Protein AF-A0A1V3FI63-F1 (afdb_monomer)

Radius of gyration: 15.5 Å; Cα contacts (8 Å, |Δi|>4): 205; chains: 1; bounding box: 41×31×43 Å

Foldseek 3Di:
DVVLVVLLVVLVVVQVVLLVVQVVVVPPDDDDDDDPDPDQQKWAKKWKAQQVLQAIDIDTTRLVVVVVCQVVCLVVVNHPQVLVSVSCVVPHPVRIDIGDRHIDNDDDPVVRLVVSQVSCVSQVQCPSSHHRDVDHGDDDDDDPDDPPDDDDDD

Mean predicted aligned error: 9.7 Å

InterPro domains:
  IPR000305 GIY-YIG endonuclease [PF01541] (42-125)
  IPR000305 GIY-YIG endonuclease [PS50164] (41-134)
  IPR000305 GIY-YIG endonuclease [SM00465] (42-138)
  IPR035901 GIY-YIG endonuclease superfamily [G3DSA:3.40.1440.10] (41-138)
  IPR035901 GIY-YIG endonuclease superfamily [SSF82771] (42-134)

Organism: NCBI:txid227476

Sequence (154 aa):
MKEQHDIQKIIKIIVGALSEYYQKGAAEDAKKSSPPIKCRKKYGVYAILCKGSNRIYIGKGNLYNRYSNHWSNAKTQKHICKELQNDWNKYGQESFEFIPIFQTDNPNDEEINHLESQLIDLTHATDPRFGYNKNKGPEKFTFPNLVLTFKPID

Structure (mmCIF, N/CA/C/O backbone):
data_AF-A0A1V3FI63-F1
#
_entry.id   AF-A0A1V3FI63-F1
#
loop_
_atom_site.group_PDB
_atom_site.id
_atom_site.type_symbol
_atom_site.label_atom_id
_atom_site.label_alt_id
_atom_site.label_comp_id
_atom_site.label_asym_id
_atom_site.label_entity_id
_atom_site.label_seq_id
_atom_site.pdbx_PDB_ins_code
_atom_site.Cartn_x
_atom_site.Cartn_y
_atom_site.Cartn_z
_atom_site.occupancy
_atom_site.B_iso_or_equiv
_atom_site.auth_seq_id
_atom_site.auth_comp_id
_atom_site.auth_asym_id
_atom_site.auth_atom_id
_atom_site.pdbx_PDB_model_num
ATOM 1 N N . MET A 1 1 ? -24.362 -4.546 -3.437 1.00 59.50 1 MET A N 1
ATOM 2 C CA . MET A 1 1 ? -23.653 -5.584 -2.645 1.00 59.50 1 MET A CA 1
ATOM 3 C C . MET A 1 1 ? -23.036 -6.672 -3.520 1.00 59.50 1 MET A C 1
ATOM 5 O O . MET A 1 1 ? -21.861 -6.942 -3.333 1.00 59.50 1 MET A O 1
ATOM 9 N N . LYS A 1 2 ? -23.774 -7.265 -4.474 1.00 64.62 2 LYS A N 1
ATOM 10 C CA . LYS A 1 2 ? -23.248 -8.305 -5.383 1.00 64.62 2 LYS A CA 1
ATOM 11 C C . LYS A 1 2 ? -22.085 -7.799 -6.256 1.00 64.62 2 LYS A C 1
ATOM 13 O O . LYS A 1 2 ? -20.991 -8.331 -6.172 1.00 64.62 2 LYS A O 1
ATOM 18 N N . GLU A 1 3 ? -22.279 -6.659 -6.916 1.00 67.75 3 GLU A N 1
ATOM 19 C CA . GLU A 1 3 ? -21.259 -5.986 -7.739 1.00 67.75 3 GLU A CA 1
ATOM 20 C C . GLU A 1 3 ? -19.953 -5.678 -6.977 1.00 67.75 3 GLU A C 1
ATOM 22 O O . GLU A 1 3 ? -18.862 -5.972 -7.451 1.00 67.75 3 GLU A O 1
ATOM 27 N N . GLN A 1 4 ? -20.050 -5.167 -5.743 1.00 59.91 4 GLN A N 1
ATOM 28 C CA . GLN A 1 4 ? -18.877 -4.889 -4.906 1.00 59.91 4 GLN A CA 1
ATOM 29 C C . GLN A 1 4 ? -18.125 -6.163 -4.502 1.00 59.91 4 GLN A C 1
ATOM 31 O O . GLN A 1 4 ? -16.899 -6.160 -4.444 1.00 59.91 4 GLN A O 1
ATOM 36 N N . HIS A 1 5 ? -18.842 -7.252 -4.229 1.00 65.00 5 HIS A N 1
ATOM 37 C CA . HIS A 1 5 ? -18.241 -8.549 -3.911 1.00 65.00 5 HIS A CA 1
ATOM 38 C C . HIS A 1 5 ? -17.549 -9.178 -5.125 1.00 65.00 5 HIS A C 1
ATOM 40 O O . HIS A 1 5 ? -16.463 -9.744 -4.990 1.00 65.00 5 HIS A O 1
ATOM 46 N N . ASP A 1 6 ? -18.141 -9.039 -6.310 1.00 72.94 6 ASP A N 1
ATOM 47 C CA . ASP A 1 6 ? -17.609 -9.595 -7.554 1.00 72.94 6 ASP A CA 1
ATOM 48 C C . ASP A 1 6 ? -16.336 -8.857 -7.999 1.00 72.94 6 ASP A C 1
ATOM 50 O O . ASP A 1 6 ? -15.322 -9.501 -8.277 1.00 72.94 6 ASP A O 1
ATOM 54 N N . ILE A 1 7 ? -16.320 -7.519 -7.926 1.00 67.31 7 ILE A N 1
ATOM 55 C CA . ILE A 1 7 ? -15.111 -6.711 -8.172 1.00 67.31 7 ILE A CA 1
ATOM 56 C C . ILE A 1 7 ? -13.987 -7.107 -7.202 1.00 67.31 7 ILE A C 1
ATOM 58 O O . ILE A 1 7 ? -12.841 -7.278 -7.607 1.00 67.31 7 ILE A O 1
ATOM 62 N N . GLN A 1 8 ? -14.300 -7.337 -5.924 1.00 67.56 8 GLN A N 1
ATOM 63 C CA . GLN A 1 8 ? -13.297 -7.716 -4.923 1.00 67.56 8 GLN A CA 1
ATOM 64 C C . GLN A 1 8 ? -12.723 -9.122 -5.127 1.00 67.56 8 GLN A C 1
ATOM 66 O O . GLN A 1 8 ? -11.539 -9.359 -4.867 1.00 67.56 8 GLN A O 1
ATOM 71 N N . LYS A 1 9 ? -13.528 -10.063 -5.632 1.00 71.06 9 LYS A N 1
ATOM 72 C CA . LYS A 1 9 ? -13.022 -11.367 -6.078 1.00 71.06 9 LYS A CA 1
ATOM 73 C C . LYS A 1 9 ? -12.066 -11.217 -7.256 1.00 71.06 9 LYS A C 1
ATOM 75 O O . LYS A 1 9 ? -10.995 -11.818 -7.231 1.00 71.06 9 LYS A O 1
ATOM 80 N N . ILE A 1 10 ? -12.424 -10.397 -8.243 1.00 70.69 10 ILE A N 1
ATOM 81 C CA . ILE A 1 10 ? -11.591 -10.131 -9.421 1.00 70.69 10 ILE A CA 1
ATOM 82 C C . ILE A 1 10 ? -10.256 -9.500 -9.004 1.00 70.69 10 ILE A C 1
ATOM 84 O O . ILE A 1 10 ? -9.205 -9.977 -9.424 1.00 70.69 10 ILE A O 1
ATOM 88 N N . ILE A 1 11 ? -10.271 -8.517 -8.097 1.00 71.44 11 ILE A N 1
ATOM 89 C CA . ILE A 1 11 ? -9.058 -7.889 -7.548 1.00 71.44 11 ILE A CA 1
ATOM 90 C C . ILE A 1 11 ? -8.142 -8.927 -6.897 1.00 71.44 11 ILE A C 1
ATOM 92 O O . ILE A 1 11 ? -6.951 -8.968 -7.199 1.00 71.44 11 ILE A O 1
ATOM 96 N N . LYS A 1 12 ? -8.687 -9.795 -6.035 1.00 69.56 12 LYS A N 1
ATOM 97 C CA . LYS A 1 12 ? -7.907 -10.859 -5.383 1.00 69.56 12 LYS A CA 1
ATOM 98 C C . LYS A 1 12 ? -7.284 -11.817 -6.397 1.00 69.56 12 LYS A C 1
ATOM 100 O O . LYS A 1 12 ? -6.119 -12.174 -6.242 1.00 69.56 12 LYS A O 1
ATOM 105 N N . ILE A 1 13 ? -8.031 -12.198 -7.434 1.00 75.25 13 ILE A N 1
ATOM 106 C CA . ILE A 1 13 ? -7.541 -13.072 -8.508 1.00 75.25 13 ILE A CA 1
ATOM 107 C C . ILE A 1 13 ? -6.401 -12.397 -9.274 1.00 75.25 13 ILE A C 1
ATOM 109 O O . ILE A 1 13 ? -5.353 -13.007 -9.456 1.00 75.25 13 ILE A O 1
ATOM 113 N N . ILE A 1 14 ? -6.577 -11.138 -9.680 1.00 72.88 14 ILE A N 1
ATOM 114 C CA . ILE A 1 14 ? -5.576 -10.379 -10.440 1.00 72.88 14 ILE A CA 1
ATOM 115 C C . ILE A 1 14 ? -4.297 -10.203 -9.621 1.00 72.88 14 ILE A C 1
ATOM 117 O O . ILE A 1 14 ? -3.210 -10.511 -10.103 1.00 72.88 14 ILE A O 1
ATOM 121 N N . VAL A 1 15 ? -4.415 -9.749 -8.370 1.00 71.00 15 VAL A N 1
ATOM 122 C CA . VAL A 1 15 ? -3.261 -9.536 -7.485 1.00 71.00 15 VAL A CA 1
ATOM 123 C C . VAL A 1 15 ? -2.528 -10.854 -7.220 1.00 71.00 15 VAL A C 1
ATOM 125 O O . VAL A 1 15 ? -1.299 -10.888 -7.293 1.00 71.00 15 VAL A O 1
ATOM 128 N N . GLY A 1 16 ? -3.264 -11.942 -6.967 1.00 70.00 16 GLY A N 1
ATOM 129 C CA . GLY A 1 16 ? -2.690 -13.275 -6.782 1.00 70.00 16 GLY A CA 1
ATOM 130 C C . GLY A 1 16 ? -1.954 -13.772 -8.027 1.00 70.00 16 GLY A C 1
ATOM 131 O O . GLY A 1 16 ? -0.786 -14.142 -7.941 1.00 70.00 16 GLY A O 1
ATOM 132 N N . ALA A 1 17 ? -2.596 -13.700 -9.196 1.00 71.56 17 ALA A N 1
ATOM 133 C CA . ALA A 1 17 ? -2.019 -14.148 -10.461 1.00 71.56 17 ALA A CA 1
ATOM 134 C C . ALA A 1 17 ? -0.755 -13.362 -10.841 1.00 71.56 17 ALA A C 1
ATOM 136 O O . ALA A 1 17 ? 0.232 -13.958 -11.271 1.00 71.56 17 ALA A O 1
ATOM 137 N N . LEU A 1 18 ? -0.757 -12.038 -10.647 1.00 69.25 18 LEU A N 1
ATOM 138 C CA . LEU A 1 18 ? 0.412 -11.199 -10.916 1.00 69.25 18 LEU A CA 1
ATOM 139 C C . LEU A 1 18 ? 1.560 -11.507 -9.950 1.00 69.25 18 LEU A C 1
ATOM 141 O O . LEU A 1 18 ? 2.698 -11.654 -10.392 1.00 69.25 18 LEU A O 1
ATOM 145 N N . SER A 1 19 ? 1.271 -11.667 -8.654 1.00 69.38 19 SER A N 1
ATOM 146 C CA . SER A 1 19 ? 2.294 -12.044 -7.672 1.00 69.38 19 SER A CA 1
ATOM 147 C C . SER A 1 19 ? 2.923 -13.399 -8.018 1.00 69.38 19 SER A C 1
ATOM 149 O O . SER A 1 19 ? 4.146 -13.517 -8.061 1.00 69.38 19 SER A O 1
ATOM 151 N N . GLU A 1 20 ? 2.11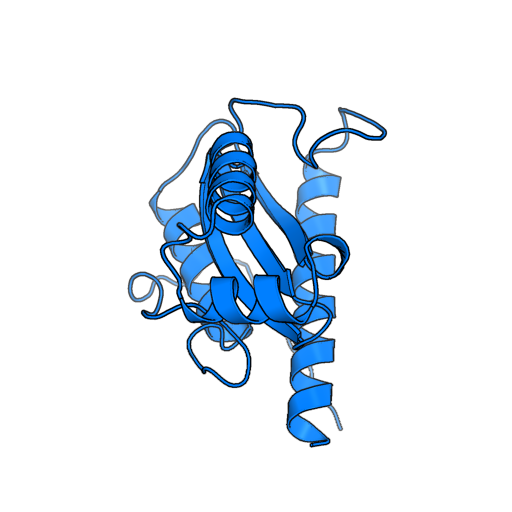2 -14.407 -8.352 1.00 71.19 20 GLU A N 1
ATOM 152 C CA . GLU A 1 20 ? 2.608 -15.723 -8.768 1.00 71.19 20 GLU A CA 1
ATOM 153 C C . GLU A 1 20 ? 3.429 -15.670 -10.060 1.00 71.19 20 GLU A C 1
ATOM 155 O O . GLU A 1 20 ? 4.467 -16.324 -10.148 1.00 71.19 20 GLU A O 1
ATOM 160 N N . TYR A 1 21 ? 2.985 -14.906 -11.062 1.00 66.62 21 TYR A N 1
ATOM 161 C CA . TYR A 1 21 ? 3.698 -14.742 -12.329 1.00 66.62 21 TYR A CA 1
ATOM 162 C C . TYR A 1 21 ? 5.121 -14.211 -12.104 1.00 66.62 21 TYR A C 1
ATOM 164 O O . TYR A 1 21 ? 6.090 -14.807 -12.579 1.00 66.62 21 TYR A O 1
ATOM 172 N N . TYR A 1 22 ? 5.268 -13.152 -11.303 1.00 62.62 22 TYR A N 1
ATOM 173 C CA . TYR A 1 22 ? 6.581 -12.576 -11.011 1.00 62.62 22 TYR A CA 1
ATOM 174 C C . TYR A 1 22 ? 7.417 -13.424 -10.047 1.00 62.62 22 TYR A C 1
ATOM 176 O O . TYR A 1 22 ? 8.642 -13.438 -10.157 1.00 62.62 22 TYR A O 1
ATOM 184 N N . GLN A 1 23 ? 6.793 -14.180 -9.139 1.00 64.06 23 GLN A N 1
ATOM 185 C CA . GLN A 1 23 ? 7.508 -15.141 -8.294 1.00 64.06 23 GLN A CA 1
ATOM 186 C C . GLN A 1 23 ? 8.035 -16.342 -9.089 1.00 64.06 23 GLN A C 1
ATOM 188 O O . GLN A 1 23 ? 9.135 -16.806 -8.808 1.00 64.06 23 GLN A O 1
ATOM 193 N N . LYS A 1 24 ? 7.307 -16.823 -10.107 1.00 59.09 24 LYS A N 1
ATOM 194 C CA . LYS A 1 24 ? 7.775 -17.894 -11.009 1.00 59.09 24 LYS A CA 1
ATOM 195 C C . LYS A 1 24 ? 8.987 -17.464 -11.839 1.00 59.09 24 LYS A C 1
ATOM 197 O O . LYS A 1 24 ? 9.851 -18.292 -12.097 1.00 59.09 24 LYS A O 1
ATOM 202 N N . GLY A 1 25 ? 9.093 -16.179 -12.184 1.00 50.00 25 GLY A N 1
ATOM 203 C CA . GLY A 1 25 ? 10.310 -15.599 -12.768 1.00 50.00 25 GLY A CA 1
ATOM 204 C C . GLY A 1 25 ? 11.468 -15.413 -11.773 1.00 50.00 25 GLY A C 1
ATOM 205 O O . GLY A 1 25 ? 12.603 -15.236 -12.196 1.00 50.00 25 GLY A O 1
ATOM 206 N N . ALA A 1 26 ? 11.196 -15.469 -10.464 1.00 45.97 26 ALA A N 1
ATOM 207 C CA . ALA A 1 26 ? 12.157 -15.270 -9.373 1.00 45.97 26 ALA A CA 1
ATOM 208 C C . ALA A 1 26 ? 12.470 -16.560 -8.585 1.00 45.97 26 ALA A C 1
ATOM 210 O O . ALA A 1 26 ? 13.083 -16.502 -7.515 1.00 45.97 26 ALA A O 1
ATOM 211 N N . ALA A 1 27 ? 12.029 -17.719 -9.084 1.00 41.31 27 ALA A N 1
ATOM 212 C CA . ALA A 1 27 ? 12.186 -19.014 -8.439 1.00 41.31 27 ALA A CA 1
ATOM 213 C C . ALA A 1 27 ? 13.628 -19.542 -8.545 1.00 41.31 27 ALA A C 1
ATOM 215 O O . ALA A 1 27 ? 13.872 -20.562 -9.176 1.00 41.31 27 ALA A O 1
ATOM 216 N N . GLU A 1 28 ? 14.559 -18.879 -7.862 1.00 38.84 28 GLU A N 1
ATOM 217 C CA . GLU A 1 28 ? 15.719 -19.561 -7.279 1.00 38.84 28 GLU A CA 1
ATOM 218 C C . GLU A 1 28 ? 15.808 -19.402 -5.756 1.00 38.84 28 GLU A C 1
ATOM 220 O O . GLU A 1 28 ? 16.344 -20.296 -5.113 1.00 38.84 28 GLU A O 1
ATOM 225 N N . ASP A 1 29 ? 15.182 -18.404 -5.114 1.00 41.84 29 ASP A N 1
ATOM 226 C CA . ASP A 1 29 ? 15.453 -18.173 -3.689 1.00 41.84 29 ASP A CA 1
ATOM 227 C C . ASP A 1 29 ? 14.223 -18.005 -2.780 1.00 41.84 29 ASP A C 1
ATOM 229 O O . ASP A 1 29 ? 13.558 -16.973 -2.728 1.00 41.84 29 ASP A O 1
ATOM 233 N N . ALA A 1 30 ? 14.082 -19.015 -1.914 1.00 40.38 30 ALA A N 1
ATOM 234 C CA . ALA A 1 30 ? 13.702 -18.931 -0.499 1.00 40.38 30 ALA A CA 1
ATOM 235 C C . ALA A 1 30 ? 12.269 -19.316 -0.065 1.00 40.38 30 ALA A C 1
ATOM 237 O O . ALA A 1 30 ? 11.268 -18.645 -0.306 1.00 40.38 30 ALA A O 1
ATOM 238 N N . LYS A 1 31 ? 12.225 -20.363 0.777 1.00 36.00 31 LYS A N 1
ATOM 239 C CA . LYS A 1 31 ? 11.093 -20.794 1.614 1.00 36.00 31 LYS A CA 1
ATOM 240 C C . LYS A 1 31 ? 11.056 -20.056 2.977 1.00 36.00 31 LYS A C 1
ATOM 242 O O . LYS A 1 31 ? 12.089 -19.839 3.612 1.00 36.00 31 LYS A O 1
ATOM 247 N N . LYS A 1 32 ? 9.818 -19.737 3.387 1.00 35.06 32 LYS A N 1
ATOM 248 C CA . LYS A 1 32 ? 9.167 -19.562 4.717 1.00 35.06 32 LYS A CA 1
ATOM 249 C C . LYS A 1 32 ? 9.727 -18.622 5.825 1.00 35.06 32 LYS A C 1
ATOM 251 O O . LYS A 1 32 ? 10.898 -18.666 6.194 1.00 35.06 32 LYS A O 1
ATOM 256 N N . SER A 1 33 ? 8.748 -17.852 6.349 1.00 41.19 33 SER A N 1
ATOM 257 C CA . SER A 1 33 ? 8.527 -17.104 7.617 1.00 41.19 33 SER A CA 1
ATOM 258 C C . SER A 1 33 ? 9.537 -16.056 8.119 1.00 41.19 33 SER A C 1
ATOM 260 O O . SER A 1 33 ? 10.735 -16.310 8.188 1.00 41.19 33 SER A O 1
ATOM 262 N N . SER A 1 34 ? 8.999 -14.924 8.608 1.00 43.75 34 SER A N 1
ATOM 263 C CA . SER A 1 34 ? 9.571 -13.551 8.733 1.00 43.75 34 SER A CA 1
ATOM 264 C C . SER A 1 34 ? 9.124 -12.673 7.548 1.00 43.75 34 SER A C 1
ATOM 266 O O . SER A 1 34 ? 8.517 -13.265 6.653 1.00 43.75 34 SER A O 1
ATOM 268 N N . PRO A 1 35 ? 9.232 -11.315 7.580 1.00 48.78 35 PRO A N 1
ATOM 269 C CA . PRO A 1 35 ? 8.411 -10.426 6.742 1.00 48.78 35 PRO A CA 1
ATOM 270 C C . PRO A 1 35 ? 8.442 -10.913 5.295 1.0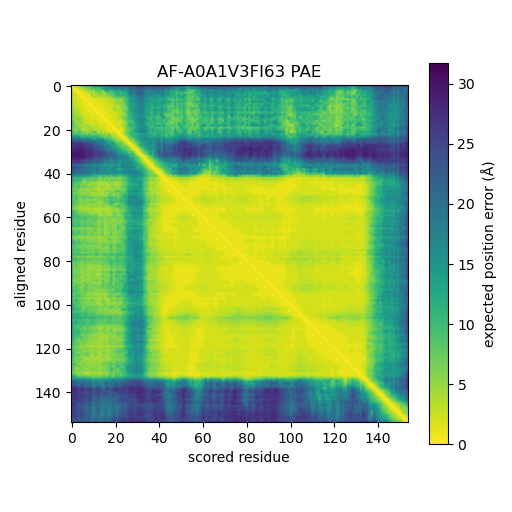0 48.78 35 PRO A C 1
ATOM 272 O O . PRO A 1 35 ? 9.474 -11.470 4.911 1.00 48.78 35 PRO A O 1
ATOM 275 N N . PRO A 1 36 ? 7.373 -10.728 4.496 1.00 53.22 36 PRO A N 1
ATOM 276 C CA . PRO A 1 36 ? 7.218 -11.377 3.185 1.00 53.22 36 PRO A CA 1
ATOM 277 C C . PRO A 1 36 ? 8.365 -11.103 2.191 1.00 53.22 36 PRO A C 1
ATOM 279 O O . PRO A 1 36 ? 8.357 -11.601 1.072 1.00 53.22 36 PRO A O 1
ATOM 282 N N . ILE A 1 37 ? 9.369 -10.323 2.599 1.00 59.72 37 ILE A N 1
ATOM 283 C CA . ILE A 1 37 ? 10.552 -9.928 1.865 1.00 59.72 37 ILE A CA 1
ATOM 284 C C . ILE A 1 37 ? 11.778 -10.085 2.772 1.00 59.72 37 ILE A C 1
ATOM 286 O O . ILE A 1 37 ? 12.007 -9.289 3.683 1.00 59.72 37 ILE A O 1
ATOM 290 N N . LYS A 1 38 ? 12.596 -11.109 2.501 1.00 58.38 38 LYS A N 1
ATOM 291 C CA . LYS A 1 38 ? 13.901 -11.307 3.163 1.00 58.38 38 LYS A CA 1
ATOM 292 C C . LYS A 1 38 ? 14.962 -10.312 2.668 1.00 58.38 38 LYS A C 1
ATOM 294 O O . LYS A 1 38 ? 15.894 -9.995 3.403 1.00 58.38 38 LYS A O 1
ATOM 299 N N . CYS A 1 39 ? 14.826 -9.794 1.445 1.00 64.12 39 CYS A N 1
ATOM 300 C CA . CYS A 1 39 ? 15.831 -8.929 0.831 1.00 64.12 39 CYS A CA 1
ATOM 301 C C . CYS A 1 39 ? 15.549 -7.438 1.069 1.00 64.12 39 CYS A C 1
ATOM 303 O O . CYS A 1 39 ? 14.582 -6.874 0.562 1.00 64.12 39 CYS A O 1
ATOM 305 N N . ARG A 1 40 ? 16.463 -6.768 1.782 1.00 72.31 40 ARG A N 1
ATOM 306 C CA . ARG A 1 40 ? 16.389 -5.325 2.074 1.00 72.31 40 ARG A CA 1
ATOM 307 C C . ARG A 1 40 ? 16.599 -4.423 0.856 1.00 72.31 40 ARG A C 1
ATOM 309 O O . ARG A 1 40 ? 16.410 -3.219 0.979 1.00 72.31 40 ARG A O 1
ATOM 316 N N . LYS A 1 41 ? 17.021 -4.963 -0.292 1.00 76.44 41 LYS A N 1
ATOM 317 C CA . LYS A 1 41 ? 17.351 -4.179 -1.495 1.00 76.44 41 LYS A CA 1
ATOM 318 C C . LYS A 1 41 ? 16.266 -4.200 -2.572 1.00 76.44 41 LYS A C 1
ATOM 320 O O . LYS A 1 41 ? 16.316 -3.365 -3.466 1.00 76.44 41 LYS A O 1
ATOM 325 N N . LYS A 1 42 ? 15.271 -5.086 -2.467 1.00 84.44 42 LYS A N 1
ATOM 326 C CA . LYS A 1 42 ? 14.237 -5.223 -3.498 1.00 84.44 42 LYS A CA 1
ATOM 327 C C . LYS A 1 42 ? 13.341 -3.990 -3.540 1.00 84.44 42 LYS A C 1
ATOM 329 O O . LYS A 1 42 ? 12.740 -3.603 -2.531 1.00 84.44 42 LYS A O 1
ATOM 334 N N . TYR A 1 43 ? 13.243 -3.399 -4.722 1.00 91.12 43 TYR A N 1
ATOM 335 C CA . TYR A 1 43 ? 12.317 -2.324 -5.046 1.00 91.12 43 TYR A CA 1
ATOM 336 C C . TYR A 1 43 ? 11.190 -2.880 -5.920 1.00 91.12 43 TYR A C 1
ATOM 338 O O . TYR A 1 43 ? 11.393 -3.851 -6.642 1.00 91.12 43 TYR A O 1
ATOM 346 N N . GLY A 1 44 ? 1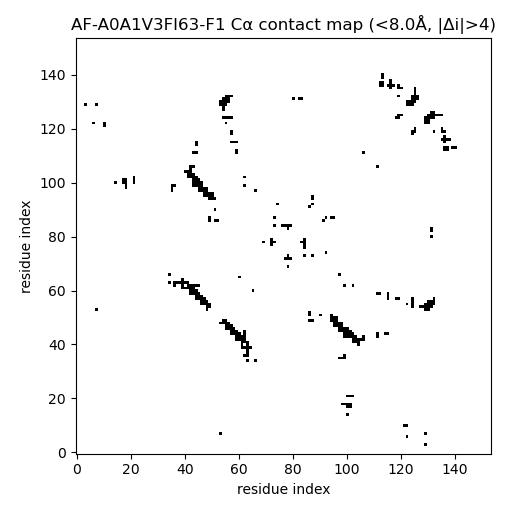0.001 -2.291 -5.876 1.00 91.44 44 GLY A N 1
ATOM 347 C CA . GLY A 1 44 ? 8.947 -2.624 -6.830 1.00 91.44 44 GLY A CA 1
ATOM 348 C C . GLY A 1 44 ? 7.575 -2.158 -6.375 1.00 91.44 44 GLY A C 1
ATOM 349 O O . GLY A 1 44 ? 7.475 -1.151 -5.673 1.00 91.44 44 GLY A O 1
ATOM 350 N N . VAL A 1 45 ? 6.534 -2.896 -6.767 1.00 91.94 45 VAL A N 1
ATOM 351 C CA . VAL A 1 45 ? 5.122 -2.580 -6.495 1.00 91.94 45 VAL A CA 1
ATOM 352 C C . VAL A 1 45 ? 4.529 -3.603 -5.528 1.00 91.94 45 VAL A C 1
ATOM 354 O O . VAL A 1 45 ? 4.818 -4.799 -5.610 1.00 91.94 45 VAL A O 1
ATOM 357 N N . TYR A 1 46 ? 3.696 -3.139 -4.603 1.00 92.38 46 TYR A N 1
ATOM 358 C CA . TYR A 1 46 ? 3.021 -3.953 -3.598 1.00 92.38 46 TYR A CA 1
ATOM 359 C C . TYR A 1 46 ? 1.569 -3.518 -3.404 1.00 92.38 46 TYR A C 1
ATOM 361 O O . TYR A 1 46 ? 1.178 -2.399 -3.743 1.00 92.38 46 TYR A O 1
ATOM 369 N N . ALA A 1 47 ? 0.800 -4.405 -2.780 1.00 92.81 47 ALA A N 1
ATOM 370 C CA . ALA A 1 47 ? -0.508 -4.115 -2.227 1.00 92.81 47 ALA A CA 1
ATOM 371 C C . ALA A 1 47 ? -0.523 -4.276 -0.701 1.00 92.81 47 ALA A C 1
ATOM 373 O O . ALA A 1 47 ? 0.174 -5.122 -0.140 1.00 92.81 47 ALA A O 1
ATOM 374 N N . ILE A 1 48 ? -1.362 -3.486 -0.034 1.00 95.12 48 ILE A N 1
ATOM 375 C CA . ILE A 1 48 ? -1.811 -3.725 1.339 1.00 95.12 48 ILE A CA 1
ATOM 376 C C . ILE A 1 48 ? -3.314 -3.970 1.285 1.00 95.12 48 ILE A C 1
ATOM 378 O O . ILE A 1 48 ? -4.072 -3.077 0.906 1.00 95.12 48 ILE A O 1
ATOM 382 N N . LEU A 1 49 ? -3.742 -5.170 1.661 1.00 94.12 49 LEU A N 1
ATOM 383 C CA . LEU A 1 49 ? -5.143 -5.579 1.657 1.00 94.12 49 LEU A CA 1
ATOM 384 C C . LEU A 1 49 ? -5.665 -5.667 3.090 1.00 94.12 49 LEU A C 1
ATOM 386 O O . LEU A 1 49 ? -5.091 -6.380 3.911 1.00 94.12 49 LEU A O 1
ATOM 390 N N . CYS A 1 50 ? -6.786 -5.006 3.380 1.00 94.44 50 CYS A N 1
ATOM 391 C CA . CYS A 1 50 ? -7.558 -5.270 4.591 1.00 94.44 50 CYS A CA 1
ATOM 392 C C . CYS A 1 50 ? -8.624 -6.328 4.296 1.00 94.44 50 CYS A C 1
ATOM 394 O O . CYS A 1 50 ? -9.580 -6.064 3.573 1.00 94.44 50 CYS A O 1
ATOM 396 N N . LYS A 1 51 ? -8.512 -7.521 4.881 1.00 90.81 51 LYS A N 1
ATOM 397 C CA . LYS A 1 51 ? -9.495 -8.608 4.726 1.00 90.81 51 LYS A CA 1
ATOM 398 C C . LYS A 1 51 ? -10.852 -8.272 5.353 1.00 90.81 51 LYS A C 1
ATOM 400 O O . LYS A 1 51 ? -11.869 -8.761 4.873 1.00 90.81 51 LYS A O 1
ATOM 405 N N . GLY A 1 52 ? -10.865 -7.442 6.400 1.00 89.94 52 GLY A N 1
ATOM 406 C CA . GLY A 1 52 ? -12.084 -7.034 7.105 1.00 89.94 52 GLY A CA 1
ATOM 407 C C . GLY A 1 52 ? -12.970 -6.089 6.288 1.00 89.94 52 GLY A C 1
ATOM 408 O O . GLY A 1 52 ? -14.185 -6.260 6.263 1.00 89.94 52 GLY A O 1
ATOM 409 N N . SER A 1 53 ? -12.375 -5.120 5.582 1.00 91.56 53 SER A N 1
ATOM 410 C CA . SER A 1 53 ? -13.110 -4.188 4.709 1.00 91.56 53 SER A CA 1
ATOM 411 C C . SER A 1 53 ? -13.057 -4.543 3.219 1.00 91.56 53 SER A C 1
ATOM 413 O O . SER A 1 53 ? -13.815 -3.973 2.439 1.00 91.56 53 SER A O 1
ATOM 415 N N . ASN A 1 54 ? -12.186 -5.472 2.815 1.00 90.12 54 ASN A N 1
ATOM 416 C CA . ASN A 1 54 ? -11.791 -5.731 1.425 1.00 90.12 54 ASN A CA 1
ATOM 417 C C . ASN A 1 54 ? -11.290 -4.476 0.693 1.00 90.12 54 ASN A C 1
ATOM 419 O O . ASN A 1 54 ? -11.462 -4.349 -0.511 1.00 90.12 54 ASN A O 1
ATOM 423 N N . ARG A 1 55 ? -10.676 -3.527 1.403 1.00 93.75 55 ARG A N 1
ATOM 424 C CA . ARG A 1 55 ? -10.065 -2.356 0.768 1.00 93.75 55 ARG A CA 1
ATOM 425 C C . ARG A 1 55 ? -8.586 -2.588 0.508 1.00 93.75 55 ARG A C 1
ATOM 427 O O . ARG A 1 55 ? -7.902 -3.228 1.311 1.00 93.75 55 ARG A O 1
ATOM 434 N N . ILE A 1 56 ? -8.101 -2.048 -0.606 1.00 94.81 56 ILE A N 1
ATOM 435 C CA . ILE A 1 56 ? -6.717 -2.194 -1.055 1.00 94.81 56 ILE A CA 1
ATOM 436 C C . ILE A 1 56 ? -5.984 -0.853 -1.133 1.00 94.81 56 ILE A C 1
ATOM 438 O O . ILE A 1 56 ? -6.545 0.179 -1.501 1.00 94.81 56 ILE A O 1
ATOM 442 N N . TYR A 1 57 ? -4.708 -0.864 -0.773 1.00 95.44 57 TYR A N 1
ATOM 443 C CA . TYR A 1 57 ? -3.763 0.208 -1.058 1.00 95.44 57 TYR A CA 1
ATOM 444 C C . TYR A 1 57 ? -2.707 -0.338 -2.007 1.00 95.44 57 TYR A C 1
ATOM 446 O O . TYR A 1 57 ? -2.142 -1.392 -1.726 1.00 95.44 57 TYR A O 1
ATOM 454 N N . ILE A 1 58 ? -2.416 0.378 -3.083 1.00 95.00 58 ILE A N 1
ATOM 455 C CA . ILE A 1 58 ? -1.324 0.058 -4.001 1.00 95.00 58 ILE A CA 1
ATOM 456 C C . ILE A 1 58 ? -0.213 1.078 -3.795 1.00 95.00 58 ILE A C 1
ATOM 458 O O . ILE A 1 58 ? -0.474 2.281 -3.718 1.00 95.00 58 ILE A O 1
ATOM 462 N N . GLY A 1 59 ? 1.025 0.606 -3.710 1.00 94.31 59 GLY A N 1
ATOM 463 C CA . GLY A 1 59 ? 2.176 1.487 -3.613 1.00 94.31 59 GLY A CA 1
ATOM 464 C C . GLY A 1 59 ? 3.420 0.901 -4.257 1.00 94.31 59 GLY A C 1
ATOM 465 O O . GLY A 1 59 ? 3.530 -0.307 -4.460 1.00 94.31 59 GLY A O 1
ATOM 466 N N . LYS A 1 60 ? 4.401 1.765 -4.510 1.00 94.50 60 LYS A N 1
ATOM 467 C CA . LYS A 1 60 ? 5.759 1.374 -4.905 1.00 94.50 60 LYS A CA 1
ATOM 468 C C . LYS A 1 60 ? 6.828 1.748 -3.882 1.00 94.50 60 LYS A C 1
ATOM 470 O O . LYS A 1 60 ? 6.637 2.624 -3.027 1.00 94.50 60 LYS A O 1
ATOM 475 N N . GLY A 1 61 ? 7.985 1.106 -3.953 1.00 93.81 61 GLY A N 1
ATOM 476 C CA . GLY A 1 61 ? 9.146 1.469 -3.147 1.00 93.81 61 GLY A CA 1
ATOM 477 C C . GLY A 1 61 ? 10.080 0.309 -2.856 1.00 93.81 61 GLY A C 1
ATOM 478 O O . GLY A 1 61 ? 9.854 -0.820 -3.284 1.00 93.81 61 GLY A O 1
ATOM 479 N N . ASN A 1 62 ? 11.086 0.585 -2.025 1.00 93.75 62 ASN A N 1
ATOM 480 C CA . ASN A 1 62 ? 11.835 -0.469 -1.355 1.00 93.75 62 ASN A CA 1
ATOM 481 C C . ASN A 1 62 ? 10.881 -1.257 -0.457 1.00 93.75 62 ASN A C 1
ATOM 483 O O . ASN A 1 62 ? 10.347 -0.729 0.521 1.00 93.75 62 ASN A O 1
ATOM 487 N N . LEU A 1 63 ? 10.650 -2.510 -0.808 1.00 91.19 63 LEU A N 1
ATOM 488 C CA . LEU A 1 63 ? 9.493 -3.227 -0.313 1.00 91.19 63 LEU A CA 1
ATOM 489 C C . LEU A 1 63 ? 9.636 -3.616 1.170 1.00 91.19 63 LEU A C 1
ATOM 491 O O . LEU A 1 63 ? 8.662 -3.545 1.918 1.00 91.19 63 LEU A O 1
ATOM 495 N N . TYR A 1 64 ? 10.855 -3.939 1.621 1.00 91.44 64 TYR A N 1
ATOM 496 C CA . TYR A 1 64 ? 11.150 -4.185 3.038 1.00 91.44 64 TYR A CA 1
ATOM 497 C C . TYR A 1 64 ? 10.875 -2.934 3.886 1.00 91.44 64 TYR A C 1
ATOM 499 O O . TYR A 1 64 ? 10.166 -2.997 4.894 1.00 91.44 64 TYR A O 1
ATOM 507 N N . ASN A 1 65 ? 11.389 -1.777 3.450 1.00 93.44 65 ASN A N 1
ATOM 508 C CA . ASN A 1 65 ? 11.184 -0.510 4.151 1.00 93.44 65 ASN A CA 1
ATOM 509 C C . ASN A 1 65 ? 9.708 -0.102 4.142 1.00 93.44 65 ASN A C 1
ATOM 511 O O . ASN A 1 65 ? 9.198 0.372 5.154 1.00 93.44 65 ASN A O 1
ATOM 515 N N . ARG A 1 66 ? 9.002 -0.312 3.024 1.00 95.44 66 ARG A N 1
ATOM 516 C CA . ARG A 1 66 ? 7.565 -0.037 2.917 1.00 95.44 66 ARG A CA 1
ATOM 517 C C . ARG A 1 66 ? 6.769 -0.881 3.900 1.00 95.44 66 ARG A C 1
ATOM 519 O O . ARG A 1 66 ? 6.027 -0.300 4.687 1.00 95.44 66 ARG A O 1
ATOM 526 N N . TYR A 1 67 ? 6.976 -2.196 3.927 1.00 94.38 67 TYR A N 1
ATOM 527 C CA . TYR A 1 67 ? 6.333 -3.069 4.909 1.00 94.38 67 TYR A CA 1
ATOM 528 C C . TYR A 1 67 ? 6.576 -2.574 6.342 1.00 94.38 67 TYR A C 1
ATOM 530 O O . TYR A 1 67 ? 5.624 -2.300 7.072 1.00 94.38 67 TYR A O 1
ATOM 538 N N . SER A 1 68 ? 7.848 -2.381 6.714 1.00 93.69 68 SER A N 1
ATOM 539 C CA . SER A 1 68 ? 8.237 -1.950 8.062 1.00 93.69 68 SER A CA 1
ATOM 540 C C . SER A 1 68 ? 7.596 -0.616 8.453 1.00 93.69 68 SER A C 1
ATOM 542 O O . SER A 1 68 ? 7.045 -0.488 9.546 1.00 93.69 68 SER A O 1
ATOM 544 N N . ASN A 1 69 ? 7.631 0.374 7.559 1.00 95.06 69 ASN A N 1
ATOM 545 C CA . ASN A 1 69 ? 7.086 1.703 7.823 1.00 95.06 69 ASN A CA 1
ATOM 546 C C . ASN A 1 69 ? 5.561 1.675 7.943 1.00 95.06 69 ASN A C 1
ATOM 548 O O . ASN A 1 69 ? 5.026 2.242 8.892 1.00 95.06 69 ASN A O 1
ATOM 552 N N . HIS A 1 70 ? 4.858 1.001 7.026 1.00 96.31 70 HIS A N 1
ATOM 553 C CA . HIS A 1 70 ? 3.399 0.891 7.084 1.00 96.31 70 HIS A CA 1
ATOM 554 C C . HIS A 1 70 ? 2.945 0.197 8.376 1.00 96.31 70 HIS A C 1
ATOM 556 O O . HIS A 1 70 ? 2.111 0.751 9.092 1.00 96.31 70 HIS A O 1
ATOM 562 N N . TRP A 1 71 ? 3.548 -0.943 8.735 1.00 96.19 71 TRP A N 1
ATOM 563 C CA . 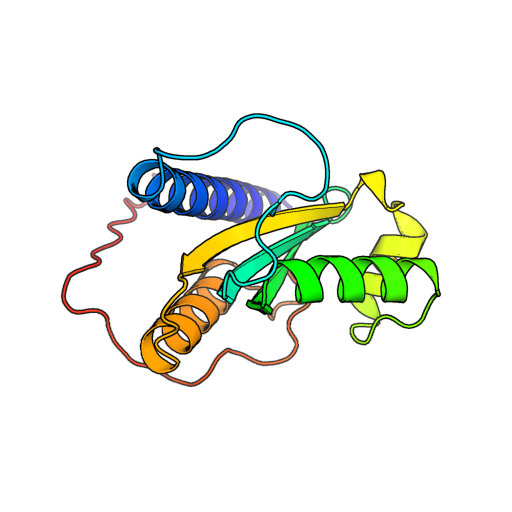TRP A 1 71 ? 3.194 -1.680 9.955 1.00 96.19 71 TRP A CA 1
ATOM 564 C C . TRP A 1 71 ? 3.535 -0.904 11.231 1.00 96.19 71 TRP A C 1
ATOM 566 O O . TRP A 1 71 ? 2.708 -0.814 12.138 1.00 96.19 71 TRP A O 1
ATOM 576 N N . SER A 1 72 ? 4.735 -0.319 11.316 1.00 96.69 72 SER A N 1
ATOM 577 C CA . SER A 1 72 ? 5.160 0.443 12.498 1.00 96.69 72 SER A CA 1
ATOM 578 C C . SER A 1 72 ? 4.300 1.692 12.705 1.00 96.69 72 SER A C 1
ATOM 580 O O . SER A 1 72 ? 3.830 1.955 13.816 1.00 96.69 72 SER A O 1
ATOM 582 N N . ASN A 1 73 ? 4.018 2.432 11.630 1.00 97.00 73 ASN A N 1
ATOM 583 C CA . ASN A 1 73 ? 3.165 3.614 11.698 1.00 97.00 73 ASN A CA 1
ATOM 584 C C . ASN A 1 73 ? 1.731 3.241 12.081 1.00 97.00 73 ASN A C 1
ATOM 586 O O . ASN A 1 73 ? 1.153 3.905 12.936 1.00 97.00 73 ASN A O 1
ATOM 590 N N . ALA A 1 74 ? 1.174 2.164 11.519 1.00 96.81 74 ALA A N 1
ATOM 591 C CA . ALA A 1 74 ? -0.169 1.710 11.868 1.00 96.81 74 ALA A CA 1
ATOM 592 C C . ALA A 1 74 ? -0.269 1.274 13.340 1.00 96.81 74 ALA A C 1
ATOM 594 O O . ALA A 1 74 ? -1.189 1.680 14.051 1.00 96.81 74 ALA A O 1
ATOM 595 N N . LYS A 1 75 ? 0.733 0.536 13.840 1.00 96.69 75 LYS A N 1
ATOM 596 C CA . LYS A 1 75 ? 0.831 0.137 15.253 1.00 96.69 75 LYS A CA 1
ATOM 597 C C . LYS A 1 75 ? 0.931 1.336 16.200 1.00 96.69 75 LYS A C 1
ATOM 599 O O . LYS A 1 75 ? 0.389 1.296 17.299 1.00 96.69 75 LYS A O 1
ATOM 604 N N . THR A 1 76 ? 1.619 2.396 15.780 1.00 97.38 76 THR A N 1
ATOM 605 C CA . THR A 1 76 ? 1.847 3.603 16.590 1.00 97.38 76 THR A CA 1
ATOM 606 C C . THR A 1 76 ? 0.849 4.732 16.323 1.00 97.38 76 THR A C 1
ATOM 608 O O . THR A 1 76 ? 1.067 5.838 16.810 1.00 97.38 76 THR A O 1
ATOM 611 N N . GLN A 1 77 ? -0.250 4.467 15.600 1.00 96.94 77 GLN A N 1
ATOM 612 C CA . GLN A 1 77 ? -1.305 5.446 15.282 1.00 96.94 77 GLN A CA 1
ATOM 613 C C . GLN A 1 77 ? -0.823 6.651 14.454 1.00 96.94 77 GLN A C 1
ATOM 615 O O . GLN A 1 77 ? -1.351 7.756 14.558 1.00 96.94 77 GLN A O 1
ATOM 620 N N . LYS A 1 78 ? 0.209 6.452 13.634 1.00 96.50 78 LYS A N 1
ATOM 621 C CA . LYS A 1 78 ? 0.882 7.489 12.835 1.00 96.50 78 LYS A CA 1
ATOM 622 C C . LYS A 1 78 ? 0.813 7.217 11.335 1.00 96.50 78 LYS A C 1
ATOM 624 O O . LYS A 1 78 ? 1.599 7.767 10.564 1.00 96.50 78 LYS A O 1
ATOM 629 N N . HIS A 1 79 ? -0.076 6.331 10.893 1.00 95.00 79 HIS A N 1
ATOM 630 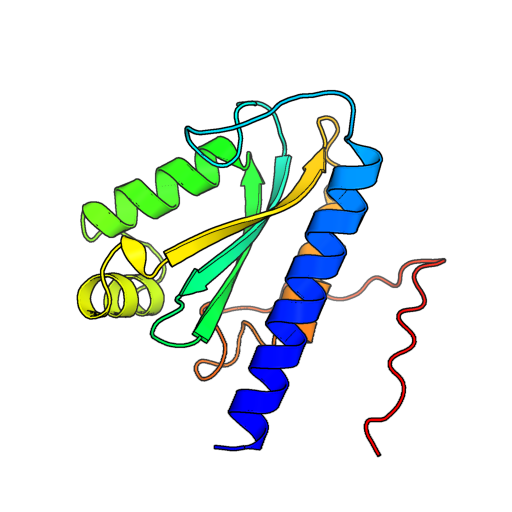C CA . HIS A 1 79 ? -0.176 6.008 9.479 1.00 95.00 79 HIS A CA 1
ATOM 631 C C . HIS A 1 79 ? -0.692 7.204 8.662 1.00 95.00 79 HIS A C 1
ATOM 633 O O . HIS A 1 79 ? -1.699 7.821 9.001 1.00 95.00 79 HIS A O 1
ATOM 639 N N . ILE A 1 80 ? -0.010 7.519 7.555 1.00 93.19 80 ILE A N 1
ATOM 640 C CA . ILE A 1 80 ? -0.313 8.696 6.723 1.00 93.19 80 ILE A CA 1
ATOM 641 C C . ILE A 1 80 ? -1.707 8.632 6.079 1.00 93.19 80 ILE A C 1
ATOM 643 O O . ILE A 1 80 ? -2.389 9.646 5.953 1.00 93.19 80 ILE A O 1
ATOM 647 N N . CYS A 1 81 ? -2.156 7.434 5.695 1.00 94.38 81 CYS A N 1
ATOM 648 C CA . CYS A 1 81 ? -3.529 7.209 5.255 1.00 94.38 81 CYS A CA 1
ATOM 649 C C . CYS A 1 81 ? -4.416 6.969 6.481 1.00 94.38 81 CYS A C 1
ATOM 651 O O . CYS A 1 81 ? -4.334 5.903 7.099 1.00 94.38 81 CYS A O 1
ATOM 653 N N . LYS A 1 82 ? -5.256 7.958 6.804 1.00 95.81 82 LYS A N 1
ATOM 654 C CA . LYS A 1 82 ? -6.181 7.924 7.946 1.00 95.81 82 LYS A CA 1
ATOM 655 C C . LYS A 1 82 ? -7.223 6.819 7.804 1.00 95.81 82 LYS A C 1
ATOM 657 O O . LYS A 1 82 ? -7.563 6.171 8.782 1.00 95.81 82 LYS A O 1
ATOM 662 N N . GLU A 1 83 ? -7.709 6.562 6.594 1.00 97.00 83 GLU A N 1
ATOM 663 C CA . GLU A 1 83 ? -8.695 5.509 6.350 1.00 97.00 83 GLU A CA 1
ATOM 664 C C . GLU A 1 83 ? -8.116 4.116 6.596 1.00 97.00 83 GLU A C 1
ATOM 666 O O . GLU A 1 83 ? -8.788 3.277 7.191 1.00 97.00 83 GLU A O 1
ATOM 671 N N . LEU A 1 84 ? -6.864 3.889 6.188 1.00 96.88 84 LEU A N 1
ATOM 672 C CA . LEU A 1 84 ? -6.154 2.649 6.489 1.00 96.88 84 LEU A CA 1
ATOM 673 C C . LEU A 1 84 ? -5.924 2.522 7.997 1.00 96.88 84 LEU A C 1
ATOM 675 O O . LEU A 1 84 ? -6.181 1.459 8.550 1.00 96.88 84 LEU A O 1
ATOM 679 N N . GLN A 1 85 ? -5.521 3.603 8.678 1.00 98.38 85 GLN A N 1
ATOM 680 C CA . GLN A 1 85 ? -5.388 3.610 10.141 1.00 98.38 85 GLN A CA 1
ATOM 681 C C . GLN A 1 85 ? -6.706 3.253 10.841 1.00 98.38 85 GLN A C 1
ATOM 683 O O . GLN A 1 85 ? -6.706 2.473 11.788 1.00 98.38 85 GLN A O 1
ATOM 688 N N . ASN A 1 86 ? -7.830 3.798 10.375 1.00 98.06 86 ASN A N 1
ATOM 689 C CA . ASN A 1 86 ? -9.142 3.521 10.952 1.00 98.06 86 ASN A CA 1
ATOM 690 C C . ASN A 1 86 ? -9.524 2.046 10.790 1.00 98.06 86 ASN A C 1
ATOM 692 O O . ASN A 1 86 ? -9.959 1.419 11.755 1.00 98.06 86 ASN A O 1
ATOM 696 N N . ASP A 1 87 ? -9.319 1.476 9.601 1.00 98.12 87 ASP A N 1
ATOM 697 C CA . ASP A 1 87 ? -9.558 0.050 9.370 1.00 98.12 87 ASP A CA 1
ATOM 698 C C . ASP A 1 87 ? -8.580 -0.823 10.174 1.00 98.12 87 ASP A C 1
ATOM 700 O O . ASP A 1 87 ? -8.982 -1.858 10.699 1.00 98.12 87 ASP A O 1
ATOM 704 N N . TRP A 1 88 ? -7.327 -0.395 10.347 1.00 98.19 88 TRP A N 1
ATOM 705 C CA . TRP A 1 88 ? -6.351 -1.067 11.210 1.00 98.19 88 TRP A CA 1
ATOM 706 C C . TRP A 1 88 ? -6.812 -1.121 12.663 1.00 98.19 88 TRP A C 1
ATOM 708 O O . TRP A 1 88 ? -6.776 -2.175 13.293 1.00 98.19 88 TRP A O 1
ATOM 718 N N . ASN A 1 89 ? -7.305 0.002 13.182 1.00 98.31 89 ASN A N 1
ATOM 719 C CA . ASN A 1 89 ? -7.836 0.092 14.539 1.00 98.31 89 ASN A CA 1
ATOM 720 C C . ASN A 1 89 ? -9.092 -0.760 14.718 1.00 98.31 89 ASN A C 1
ATOM 722 O O . ASN A 1 89 ? -9.313 -1.311 15.792 1.00 98.31 89 ASN A O 1
ATOM 726 N N . LYS A 1 90 ? -9.914 -0.855 13.669 1.00 98.38 90 LYS A N 1
ATOM 727 C CA . LYS A 1 90 ? -11.182 -1.579 13.692 1.00 98.38 90 LYS A CA 1
ATOM 728 C C . LYS A 1 90 ? -11.012 -3.093 13.574 1.00 98.38 90 LYS A C 1
ATOM 730 O O . LYS A 1 90 ? -11.699 -3.825 14.277 1.00 98.38 90 LYS A O 1
ATOM 735 N N . TYR A 1 91 ? -10.164 -3.556 12.657 1.00 96.94 91 TYR A N 1
ATOM 736 C CA . TYR A 1 91 ? -10.066 -4.972 12.285 1.00 96.94 91 TYR A CA 1
ATOM 737 C C . TYR A 1 91 ? -8.799 -5.666 12.791 1.00 96.94 91 TYR A C 1
ATOM 739 O O . TYR A 1 91 ? -8.674 -6.871 12.594 1.00 96.94 91 TYR A O 1
ATOM 747 N N . GLY A 1 92 ? -7.866 -4.934 13.400 1.00 95.94 92 GLY A N 1
ATOM 748 C CA . GLY A 1 92 ? -6.619 -5.498 13.909 1.00 95.94 92 GLY A CA 1
ATOM 749 C C . GLY A 1 92 ? -5.579 -5.775 12.821 1.00 95.94 92 GLY A C 1
ATOM 750 O O . GLY A 1 92 ? -5.874 -5.852 11.627 1.00 95.94 92 GLY A O 1
ATOM 751 N N . GLN A 1 93 ? -4.323 -5.918 13.245 1.00 95.31 93 GLN A N 1
ATOM 752 C CA . GLN A 1 93 ? -3.168 -6.147 12.369 1.00 95.31 93 GLN A CA 1
ATOM 753 C C . GLN A 1 93 ? -3.297 -7.447 11.557 1.00 95.31 93 GLN A C 1
ATOM 755 O O . GLN A 1 93 ? -2.879 -7.512 10.405 1.00 95.31 93 GLN A O 1
ATOM 760 N N . GLU A 1 94 ? -3.862 -8.493 12.149 1.00 94.12 94 GLU A N 1
ATOM 761 C CA . GLU A 1 94 ? -4.071 -9.820 11.563 1.00 94.12 94 GLU A CA 1
ATOM 762 C C . GLU A 1 94 ? -5.041 -9.820 10.373 1.00 94.12 94 GLU A C 1
ATOM 764 O O . GLU A 1 94 ? -5.035 -10.743 9.544 1.00 94.12 94 GLU A O 1
ATOM 769 N N . SER A 1 95 ? -5.855 -8.768 10.264 1.00 94.31 95 SER A N 1
ATOM 770 C CA . SER A 1 95 ? -6.735 -8.535 9.124 1.00 94.31 95 SER A CA 1
ATOM 771 C C . SER A 1 95 ? -6.011 -7.917 7.931 1.00 94.31 95 SER A C 1
ATOM 773 O O . SER A 1 95 ? -6.600 -7.870 6.853 1.00 94.31 95 SER A O 1
ATOM 775 N N . PHE A 1 96 ? -4.757 -7.485 8.077 1.00 93.88 96 PHE A N 1
ATOM 776 C CA . PHE A 1 96 ? -3.983 -6.862 7.008 1.00 93.88 96 PHE A CA 1
ATOM 777 C C . PHE A 1 96 ? -2.951 -7.813 6.414 1.00 93.88 96 PHE A C 1
ATOM 779 O O . PHE A 1 96 ? -2.271 -8.557 7.119 1.00 93.88 96 PHE A O 1
ATOM 786 N N . GLU A 1 97 ? -2.810 -7.747 5.097 1.00 91.38 97 GLU A N 1
ATOM 787 C CA . GLU A 1 97 ? -1.844 -8.529 4.337 1.00 91.38 97 GLU A CA 1
ATOM 788 C C . GLU A 1 97 ? -1.000 -7.606 3.461 1.00 91.38 97 GLU A C 1
ATOM 790 O O . GLU A 1 97 ? -1.532 -6.733 2.775 1.00 91.38 97 GLU A O 1
ATOM 795 N N . PHE A 1 98 ? 0.321 -7.789 3.501 1.00 91.44 98 PHE A N 1
ATOM 796 C CA . PHE A 1 98 ? 1.254 -7.114 2.605 1.00 91.44 98 PHE A CA 1
ATOM 797 C C . PHE A 1 98 ? 1.639 -8.068 1.483 1.00 91.44 98 PHE A C 1
ATOM 799 O O . PHE A 1 98 ? 2.228 -9.118 1.741 1.00 91.44 98 PHE A O 1
ATOM 806 N N . ILE A 1 99 ? 1.339 -7.681 0.249 1.00 88.06 99 ILE A N 1
ATOM 807 C CA . ILE A 1 99 ? 1.467 -8.537 -0.925 1.00 88.06 99 ILE A CA 1
ATOM 808 C C . ILE A 1 99 ? 2.460 -7.885 -1.889 1.00 88.06 99 ILE A C 1
ATOM 810 O O . ILE A 1 99 ? 2.117 -6.903 -2.549 1.00 88.06 99 ILE A O 1
ATOM 814 N N . PRO A 1 100 ? 3.698 -8.391 -1.995 1.00 87.31 100 PRO A N 1
ATOM 815 C CA . PRO A 1 100 ? 4.610 -7.982 -3.054 1.00 87.31 100 PRO A CA 1
ATOM 816 C C . PRO A 1 100 ? 4.053 -8.440 -4.411 1.00 87.31 100 PRO A C 1
ATOM 818 O O . PRO A 1 100 ? 3.794 -9.630 -4.602 1.00 87.31 100 PRO A O 1
ATOM 821 N N . ILE A 1 101 ? 3.872 -7.509 -5.347 1.00 85.44 101 ILE A N 1
ATOM 822 C CA . ILE A 1 101 ? 3.349 -7.805 -6.691 1.00 85.44 101 ILE A CA 1
ATOM 823 C C . ILE A 1 101 ? 4.505 -7.931 -7.679 1.00 85.44 101 ILE A C 1
ATOM 825 O O . ILE A 1 101 ? 4.587 -8.912 -8.404 1.00 85.44 101 ILE A O 1
ATOM 829 N N . PHE A 1 102 ? 5.428 -6.969 -7.661 1.00 84.19 102 PHE A N 1
ATOM 830 C CA . PHE A 1 102 ? 6.609 -6.937 -8.521 1.00 84.19 102 PHE A CA 1
ATOM 831 C C .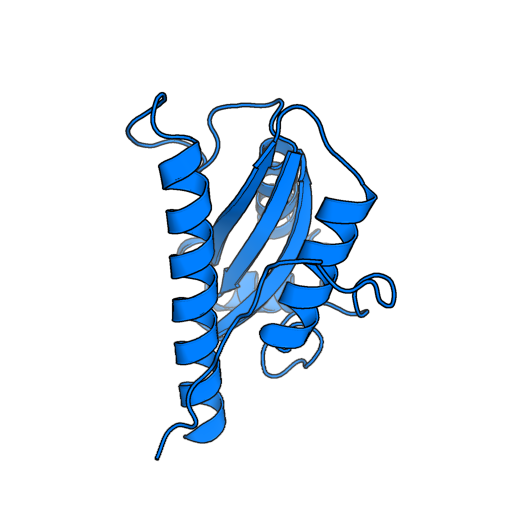 PHE A 1 102 ? 7.844 -6.574 -7.702 1.00 84.19 102 PHE A C 1
ATOM 833 O O . PHE A 1 102 ? 7.763 -5.712 -6.824 1.00 84.19 102 PHE A O 1
ATOM 840 N N . GLN A 1 103 ? 8.980 -7.220 -7.980 1.00 86.19 103 GLN A N 1
ATOM 841 C CA . GLN A 1 103 ? 10.250 -6.969 -7.298 1.00 86.19 103 GLN A CA 1
ATOM 842 C C . GLN A 1 103 ? 11.406 -6.964 -8.302 1.00 86.19 103 GLN A C 1
ATOM 844 O O . GLN A 1 103 ? 11.505 -7.857 -9.136 1.00 86.19 103 GLN A O 1
ATOM 849 N N . THR A 1 104 ? 12.316 -6.007 -8.172 1.00 83.94 104 THR A N 1
ATOM 850 C CA . THR A 1 104 ? 13.536 -5.888 -8.976 1.00 83.94 104 THR A CA 1
ATOM 851 C C . THR A 1 104 ? 14.684 -5.346 -8.119 1.00 83.94 104 THR A C 1
ATOM 853 O O . THR A 1 104 ? 14.456 -4.632 -7.137 1.00 83.94 104 THR A O 1
ATOM 856 N N . ASP A 1 105 ? 15.921 -5.706 -8.470 1.00 86.75 105 ASP A N 1
ATOM 857 C CA . ASP A 1 105 ? 17.133 -5.063 -7.933 1.00 86.75 105 ASP A CA 1
ATOM 858 C C . ASP A 1 105 ? 17.572 -3.858 -8.781 1.00 86.75 105 ASP A C 1
ATOM 860 O O . ASP A 1 105 ? 18.330 -3.019 -8.304 1.00 86.75 105 ASP A O 1
ATOM 864 N N . ASN A 1 106 ? 17.062 -3.756 -10.012 1.00 86.75 106 ASN A N 1
ATOM 865 C CA . ASN A 1 106 ? 17.359 -2.699 -10.974 1.00 86.75 106 ASN A CA 1
ATOM 866 C C . ASN A 1 106 ? 16.048 -1.963 -11.291 1.00 86.75 106 ASN A C 1
ATOM 868 O O . ASN A 1 106 ? 15.349 -2.343 -12.235 1.00 86.75 106 ASN A O 1
ATOM 872 N N . PRO A 1 107 ? 15.629 -0.997 -10.453 1.00 86.69 107 PRO A N 1
ATOM 873 C CA . PRO A 1 107 ? 14.365 -0.305 -10.647 1.00 86.69 107 PRO A CA 1
ATOM 874 C C . PRO A 1 107 ? 14.402 0.555 -11.910 1.00 86.69 107 PRO A C 1
ATOM 876 O O . PRO A 1 107 ? 15.241 1.443 -12.041 1.00 86.69 107 PRO A O 1
ATOM 879 N N . ASN A 1 108 ? 13.455 0.307 -12.810 1.00 88.12 108 ASN A N 1
ATOM 880 C CA . ASN A 1 108 ? 13.083 1.239 -13.861 1.00 88.12 108 ASN A CA 1
ATOM 881 C C . ASN A 1 108 ? 11.854 2.021 -13.379 1.00 88.12 108 ASN A C 1
ATOM 883 O O . ASN A 1 108 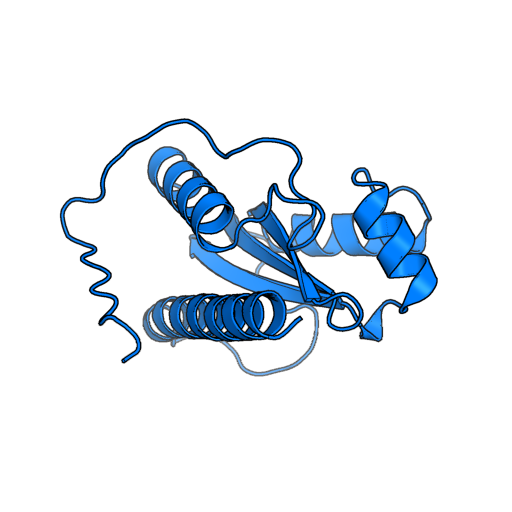? 10.767 1.455 -13.231 1.00 88.12 108 ASN A O 1
ATOM 887 N N . ASP A 1 109 ? 12.038 3.311 -13.096 1.00 87.12 109 ASP A N 1
ATOM 888 C CA . ASP A 1 109 ? 10.975 4.154 -12.549 1.00 87.12 109 ASP A CA 1
ATOM 889 C C . ASP A 1 109 ? 9.760 4.225 -13.476 1.00 87.12 109 ASP A C 1
ATOM 891 O O . ASP A 1 109 ? 8.637 4.218 -12.982 1.00 87.12 109 ASP A O 1
ATOM 895 N N . GLU A 1 110 ? 9.950 4.244 -14.796 1.00 85.12 110 GLU A N 1
ATOM 896 C CA . GLU A 1 110 ? 8.850 4.303 -15.761 1.00 85.12 110 GLU A CA 1
ATOM 897 C C . GLU A 1 110 ? 7.979 3.041 -15.693 1.00 85.12 110 GLU A C 1
ATOM 899 O O . GLU A 1 110 ? 6.766 3.135 -15.497 1.00 85.12 110 GLU A O 1
ATOM 904 N N . GLU A 1 111 ? 8.596 1.859 -15.749 1.00 83.81 111 GLU A N 1
ATOM 905 C CA . GLU A 1 111 ? 7.897 0.570 -15.651 1.00 83.81 111 GLU A CA 1
ATOM 906 C C . GLU A 1 111 ? 7.162 0.417 -14.313 1.00 83.81 111 GLU A C 1
ATOM 908 O O . GLU A 1 111 ? 6.004 -0.005 -14.269 1.00 83.81 111 GLU A O 1
ATOM 913 N N . ILE A 1 112 ? 7.816 0.796 -13.211 1.00 87.94 112 ILE A N 1
ATOM 914 C CA . ILE A 1 112 ? 7.245 0.704 -11.864 1.00 87.94 112 ILE A CA 1
ATOM 915 C C . ILE A 1 112 ? 6.080 1.686 -11.700 1.00 87.94 112 ILE A C 1
ATOM 917 O O . ILE A 1 112 ? 5.033 1.314 -11.166 1.00 87.94 112 ILE A O 1
ATOM 921 N N . ASN A 1 113 ? 6.251 2.932 -12.146 1.00 86.62 113 ASN A N 1
ATOM 922 C CA . ASN A 1 113 ? 5.204 3.952 -12.142 1.00 86.62 113 ASN A CA 1
ATOM 923 C C . ASN A 1 113 ? 3.990 3.490 -12.938 1.00 86.62 113 ASN A C 1
ATOM 925 O O . ASN A 1 113 ? 2.849 3.669 -12.507 1.00 86.62 113 ASN A O 1
ATOM 929 N N . HIS A 1 114 ? 4.245 2.882 -14.091 1.00 83.50 114 HIS A N 1
ATOM 930 C CA . HIS A 1 114 ? 3.205 2.409 -14.972 1.00 83.50 114 HIS A CA 1
ATOM 931 C C . HIS A 1 114 ? 2.428 1.240 -14.359 1.00 83.50 114 HIS A C 1
ATOM 933 O O . HIS A 1 114 ? 1.199 1.293 -14.298 1.00 83.50 114 HIS A O 1
ATOM 939 N N . LEU A 1 115 ? 3.130 0.234 -13.829 1.00 83.44 115 LEU A N 1
ATOM 940 C CA . LEU A 1 115 ? 2.512 -0.903 -13.149 1.00 83.44 115 LEU A CA 1
ATOM 941 C C . LEU A 1 115 ? 1.690 -0.462 -11.928 1.00 83.44 115 LEU A C 1
ATOM 943 O O . LEU A 1 115 ? 0.560 -0.915 -11.756 1.00 83.44 115 LEU A O 1
ATOM 947 N N . GLU A 1 116 ? 2.222 0.441 -11.098 1.00 90.94 116 GLU A N 1
ATOM 948 C CA . GLU A 1 116 ? 1.492 1.016 -9.960 1.00 90.94 116 GLU A CA 1
ATOM 949 C C . GLU A 1 116 ? 0.195 1.698 -10.418 1.00 90.94 116 GLU A C 1
ATOM 951 O O . GLU A 1 116 ? -0.866 1.443 -9.849 1.00 90.94 116 GLU A O 1
ATOM 956 N N . SER A 1 117 ? 0.265 2.525 -11.467 1.00 86.75 117 SER A N 1
ATOM 957 C CA . SER A 1 117 ? -0.886 3.249 -12.017 1.00 86.75 117 SER A CA 1
ATOM 958 C C . SER A 1 117 ? -1.961 2.300 -12.555 1.00 86.75 117 SER A C 1
ATOM 960 O O . SER A 1 117 ? -3.128 2.414 -12.179 1.00 86.75 117 SER A O 1
ATOM 962 N N . GLN A 1 118 ? -1.565 1.293 -13.344 1.00 83.88 118 GLN A N 1
ATOM 963 C CA . GLN A 1 118 ? -2.497 0.288 -13.860 1.00 83.88 118 GLN A CA 1
ATOM 964 C C . GLN A 1 118 ? -3.187 -0.491 -12.744 1.00 83.88 118 GLN A C 1
ATOM 966 O O . GLN A 1 118 ? -4.389 -0.726 -12.815 1.00 83.88 118 GLN A O 1
ATOM 971 N N . LEU A 1 119 ? -2.443 -0.885 -11.709 1.00 85.56 119 LEU A N 1
ATOM 972 C CA . LEU A 1 119 ? -3.011 -1.604 -10.574 1.00 85.56 119 LEU A CA 1
ATOM 973 C C . LEU A 1 119 ? -3.988 -0.727 -9.794 1.00 85.56 119 LEU A C 1
ATOM 975 O O . LEU A 1 119 ? -5.060 -1.203 -9.443 1.00 85.56 119 LEU A O 1
ATOM 979 N N . ILE A 1 120 ? -3.666 0.551 -9.571 1.00 89.25 120 ILE A N 1
ATOM 980 C CA . ILE A 1 120 ? -4.588 1.496 -8.927 1.00 89.25 120 ILE A CA 1
ATOM 981 C C . ILE A 1 120 ? -5.911 1.585 -9.694 1.00 89.25 120 ILE A C 1
ATOM 983 O O . ILE A 1 120 ? -6.972 1.520 -9.067 1.00 89.25 120 ILE A O 1
ATOM 987 N N . ASP A 1 121 ? -5.855 1.720 -11.021 1.00 85.62 121 ASP A N 1
ATOM 988 C CA . ASP A 1 121 ? -7.049 1.818 -11.863 1.00 85.62 121 ASP A CA 1
ATOM 989 C C . ASP A 1 121 ? -7.832 0.495 -11.885 1.00 85.62 121 ASP A C 1
ATOM 991 O O . ASP A 1 121 ? -9.033 0.483 -11.615 1.00 85.62 121 ASP A O 1
ATOM 995 N N . LEU A 1 122 ? -7.148 -0.627 -12.128 1.00 82.88 122 LEU A N 1
ATOM 996 C CA . LEU A 1 122 ? -7.744 -1.961 -12.235 1.00 82.88 122 LEU A CA 1
ATOM 997 C C . LEU A 1 122 ? -8.395 -2.426 -10.930 1.00 82.88 122 LEU A C 1
ATOM 999 O O . LEU A 1 122 ? -9.402 -3.132 -10.957 1.00 82.88 122 LEU A O 1
ATOM 1003 N N . THR A 1 123 ? -7.840 -2.033 -9.781 1.00 82.56 123 THR A N 1
ATOM 1004 C CA . THR A 1 123 ? -8.406 -2.377 -8.473 1.00 82.56 123 THR A CA 1
ATOM 1005 C C . THR A 1 123 ? -9.308 -1.295 -7.893 1.00 82.56 123 THR A C 1
ATOM 1007 O O . THR A 1 123 ? -9.731 -1.419 -6.744 1.00 82.56 123 THR A O 1
ATOM 1010 N N . HIS A 1 124 ? -9.571 -0.216 -8.635 1.00 89.38 124 HIS A N 1
ATOM 1011 C CA . HIS A 1 124 ? -10.316 0.948 -8.153 1.00 89.38 124 HIS A CA 1
ATOM 1012 C C . HIS A 1 124 ? -9.790 1.477 -6.808 1.00 89.38 124 HIS A C 1
ATOM 1014 O O . HIS A 1 124 ? -10.562 1.891 -5.942 1.00 89.38 124 HIS A O 1
ATOM 1020 N N . ALA A 1 125 ? -8.467 1.466 -6.606 1.00 90.56 125 ALA A N 1
ATOM 1021 C CA . ALA A 1 125 ? -7.874 1.751 -5.300 1.00 90.56 125 ALA A CA 1
ATOM 1022 C C . ALA A 1 125 ? -8.133 3.193 -4.817 1.00 90.56 125 ALA A C 1
ATOM 1024 O O . ALA A 1 125 ? -7.968 3.476 -3.631 1.00 90.56 125 ALA A O 1
ATOM 1025 N N . THR A 1 126 ? -8.534 4.099 -5.717 1.00 93.25 126 THR A N 1
ATOM 1026 C CA . THR A 1 126 ? -8.925 5.481 -5.400 1.00 93.25 126 THR A CA 1
ATOM 1027 C C . THR A 1 126 ? -10.368 5.638 -4.935 1.00 93.25 126 THR A C 1
ATOM 1029 O O . THR A 1 126 ? -10.717 6.667 -4.360 1.00 93.25 126 THR A O 1
ATOM 1032 N N . ASP A 1 127 ? -11.230 4.659 -5.200 1.00 91.94 127 ASP A N 1
ATOM 1033 C CA . ASP A 1 127 ? -12.612 4.687 -4.739 1.00 91.94 127 ASP A CA 1
ATOM 1034 C C . ASP A 1 127 ? -12.655 4.240 -3.267 1.00 91.94 127 ASP A C 1
ATOM 1036 O O . ASP A 1 127 ? -12.251 3.115 -2.959 1.00 91.94 127 ASP A O 1
ATOM 1040 N N . PRO A 1 128 ? -13.165 5.062 -2.331 1.00 92.00 128 PRO A N 1
ATOM 1041 C CA . PRO A 1 128 ? -13.211 4.721 -0.910 1.00 92.00 128 PRO A CA 1
ATOM 1042 C C . PRO A 1 128 ? -13.962 3.423 -0.576 1.00 92.00 128 PRO A C 1
ATOM 1044 O O . PRO A 1 128 ? -13.751 2.871 0.503 1.00 92.00 128 PRO A O 1
ATOM 1047 N N . ARG A 1 129 ? -14.821 2.923 -1.475 1.00 90.19 129 ARG A N 1
ATOM 1048 C CA . ARG A 1 129 ? -15.522 1.636 -1.325 1.00 90.19 129 ARG A CA 1
ATOM 1049 C C . ARG A 1 129 ? -14.604 0.433 -1.533 1.00 90.19 129 ARG A C 1
ATOM 1051 O O . ARG A 1 129 ? -14.904 -0.648 -1.027 1.00 90.19 129 ARG A O 1
ATOM 1058 N N . PHE A 1 130 ? -13.516 0.616 -2.280 1.00 88.81 130 PHE A N 1
ATOM 1059 C CA . PHE A 1 130 ? -12.645 -0.459 -2.753 1.00 88.81 130 PHE A CA 1
ATOM 1060 C C . PHE A 1 130 ? -11.175 -0.266 -2.361 1.00 88.81 130 PHE A C 1
ATOM 1062 O O . PHE A 1 130 ? -10.438 -1.247 -2.303 1.00 88.81 130 PHE A O 1
ATOM 1069 N N . GLY A 1 131 ? -10.735 0.949 -2.020 1.00 93.38 131 GLY A N 1
ATOM 1070 C CA . GLY A 1 131 ? -9.341 1.193 -1.673 1.00 93.38 131 GLY A CA 1
ATOM 1071 C C . GLY A 1 131 ? -9.043 2.437 -0.850 1.00 93.38 131 GLY A C 1
ATOM 1072 O O . GLY A 1 131 ? -9.935 3.113 -0.329 1.00 93.38 131 GLY A O 1
ATOM 1073 N N . TYR A 1 132 ? -7.745 2.660 -0.651 1.00 95.50 132 TYR A N 1
ATOM 1074 C CA . TYR A 1 132 ? -7.175 3.680 0.232 1.00 95.50 132 TYR A CA 1
ATOM 1075 C C . TYR A 1 132 ? -6.360 4.757 -0.503 1.00 95.50 132 TYR A C 1
ATOM 1077 O O . TYR A 1 132 ? -6.009 5.770 0.109 1.00 95.50 132 TYR A O 1
ATOM 1085 N N . ASN A 1 133 ? -6.01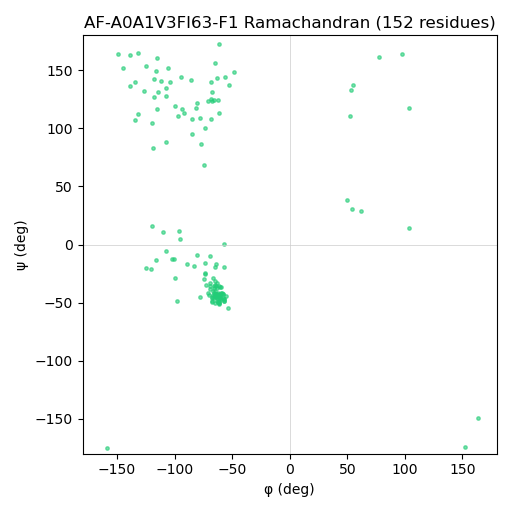8 4.553 -1.779 1.00 95.00 133 ASN A N 1
ATOM 1086 C CA . ASN A 1 133 ? -5.244 5.518 -2.559 1.00 95.00 133 ASN A CA 1
ATOM 1087 C C . ASN A 1 133 ? -6.039 6.827 -2.713 1.00 95.00 133 ASN A C 1
ATOM 1089 O O . ASN A 1 133 ? -7.260 6.820 -2.820 1.00 95.00 133 ASN A O 1
ATOM 1093 N N . LYS A 1 134 ? -5.353 7.975 -2.687 1.00 87.69 134 LYS A N 1
ATOM 1094 C CA . LYS A 1 134 ? -5.998 9.300 -2.813 1.00 87.69 134 LYS A CA 1
ATOM 1095 C C . LYS A 1 134 ? -5.908 9.893 -4.210 1.00 87.69 134 LYS A C 1
ATOM 1097 O O . LYS A 1 134 ? -6.804 10.619 -4.614 1.00 87.69 134 LYS A O 1
ATOM 1102 N N . ASN A 1 135 ? -4.855 9.540 -4.935 1.00 80.31 135 ASN A N 1
ATOM 1103 C CA . ASN A 1 135 ? -4.600 9.984 -6.295 1.00 80.31 135 ASN A CA 1
ATOM 1104 C C . ASN A 1 135 ? -4.413 8.754 -7.183 1.00 80.31 135 ASN A C 1
ATOM 1106 O O . ASN A 1 135 ? -3.980 7.701 -6.699 1.00 80.31 135 ASN A O 1
ATOM 1110 N N . LYS A 1 136 ? -4.709 8.909 -8.474 1.00 64.69 136 LYS A N 1
ATOM 1111 C CA . LYS A 1 136 ? -4.280 7.949 -9.492 1.00 64.69 136 LYS A CA 1
ATOM 1112 C C . LYS A 1 136 ? -2.752 7.955 -9.592 1.00 64.69 136 LYS A C 1
ATOM 1114 O O . LYS A 1 136 ? -2.111 8.938 -9.210 1.00 64.69 136 LYS A O 1
ATOM 1119 N N . GLY A 1 137 ? -2.173 6.853 -10.072 1.00 55.53 137 GLY A N 1
ATOM 1120 C CA . GLY A 1 137 ? -0.765 6.847 -10.471 1.00 55.53 137 GLY A CA 1
ATOM 1121 C C . GLY A 1 137 ? -0.509 7.848 -11.612 1.00 55.53 137 GLY A C 1
ATOM 1122 O O . GLY A 1 137 ? -1.458 8.436 -12.136 1.00 55.53 137 GLY A O 1
ATOM 1123 N N . PRO A 1 138 ? 0.755 8.087 -11.998 1.00 49.75 138 PRO A N 1
ATOM 1124 C CA . PRO A 1 138 ? 1.070 9.014 -13.087 1.00 49.75 138 PRO A CA 1
ATOM 1125 C C . PRO A 1 138 ? 0.350 8.614 -14.391 1.00 49.75 138 PRO A C 1
ATOM 1127 O O . PRO A 1 138 ? 0.140 7.424 -14.656 1.00 49.75 138 PRO A O 1
ATOM 1130 N N . GLU A 1 139 ? -0.079 9.609 -15.177 1.00 47.19 139 GLU A N 1
ATOM 1131 C CA . GLU A 1 139 ? -0.900 9.388 -16.371 1.00 47.19 139 GLU A CA 1
ATOM 1132 C C . GLU A 1 139 ? -0.114 8.729 -17.521 1.00 47.19 139 GLU A C 1
ATOM 1134 O O . GLU A 1 139 ? 0.877 9.267 -18.001 1.00 47.19 139 GLU A O 1
ATOM 1139 N N . LYS A 1 140 ? -0.651 7.584 -17.970 1.00 40.25 140 LYS A N 1
ATOM 1140 C CA . LYS A 1 140 ? -0.556 6.925 -19.290 1.00 40.25 140 LYS A CA 1
ATOM 1141 C C . LYS A 1 140 ? 0.832 6.661 -19.908 1.00 40.25 140 LYS A C 1
ATOM 1143 O O . LYS A 1 140 ? 1.442 7.522 -20.526 1.00 40.25 140 LYS A O 1
ATOM 1148 N N . PHE A 1 141 ? 1.170 5.373 -19.955 1.00 38.03 141 PHE A N 1
ATOM 1149 C CA . PHE A 1 141 ? 1.893 4.728 -21.058 1.00 38.03 141 PHE A CA 1
ATOM 1150 C C . PHE A 1 141 ? 1.125 3.439 -21.416 1.00 38.03 141 PHE A C 1
ATOM 1152 O O . PHE A 1 141 ? 0.243 3.035 -20.664 1.00 38.03 141 PHE A O 1
ATOM 1159 N N . THR A 1 142 ? 1.365 2.811 -22.560 1.00 41.28 142 THR A N 1
ATOM 1160 C CA . THR A 1 142 ? 0.763 1.509 -22.919 1.00 41.28 142 THR A CA 1
ATOM 1161 C C . THR A 1 142 ? 1.895 0.518 -23.091 1.00 41.28 142 THR A C 1
ATOM 1163 O O . THR A 1 142 ? 2.811 0.797 -23.860 1.00 41.28 142 THR A O 1
ATOM 1166 N N . PHE A 1 143 ? 1.844 -0.632 -22.416 1.00 39.31 143 PHE A N 1
ATOM 1167 C CA . PHE A 1 143 ? 2.825 -1.691 -22.647 1.00 39.31 143 PHE A CA 1
ATOM 1168 C C . PHE A 1 143 ? 2.734 -2.187 -24.099 1.00 39.31 143 PHE A C 1
ATOM 1170 O O . PHE A 1 143 ? 1.675 -2.6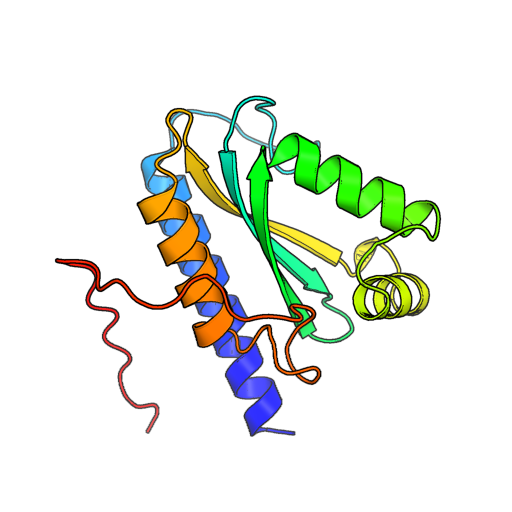85 -24.497 1.00 39.31 143 PHE A O 1
ATOM 1177 N N . PRO A 1 144 ? 3.826 -2.168 -24.880 1.00 37.81 144 PRO A N 1
ATOM 1178 C CA . PRO A 1 144 ? 3.933 -3.082 -25.998 1.00 37.81 144 PRO A CA 1
ATOM 1179 C C . PRO A 1 144 ? 4.082 -4.486 -25.391 1.00 37.81 144 PRO A C 1
ATOM 1181 O O . PRO A 1 144 ? 5.120 -4.807 -24.821 1.00 37.81 144 PRO A O 1
ATOM 1184 N N . ASN A 1 145 ? 3.030 -5.307 -25.495 1.00 39.41 145 ASN A N 1
ATOM 1185 C CA . ASN A 1 145 ? 3.008 -6.769 -25.271 1.00 39.41 145 ASN A CA 1
ATOM 1186 C C . ASN A 1 145 ? 2.413 -7.339 -23.965 1.00 39.41 145 ASN A C 1
ATOM 1188 O O . ASN A 1 145 ? 2.555 -8.540 -23.742 1.00 39.41 145 ASN A O 1
ATOM 1192 N N . LEU A 1 146 ? 1.659 -6.585 -23.154 1.00 40.06 146 LEU A N 1
ATOM 1193 C CA . LEU A 1 146 ? 0.781 -7.200 -22.139 1.00 40.06 146 LEU A CA 1
ATOM 1194 C C . LEU A 1 146 ? -0.689 -7.064 -22.551 1.00 40.06 146 LEU A C 1
ATOM 1196 O O . LEU A 1 146 ? -1.367 -6.104 -22.194 1.00 40.06 146 LEU A O 1
ATOM 1200 N N . VAL A 1 147 ? -1.190 -8.035 -23.318 1.00 35.91 147 VAL A N 1
ATOM 1201 C CA . VAL A 1 147 ? -2.625 -8.139 -23.611 1.00 35.91 147 VAL A CA 1
ATOM 1202 C C . VAL A 1 147 ? -3.292 -8.903 -22.467 1.00 35.91 147 VAL A C 1
ATOM 1204 O O . VAL A 1 147 ? -3.321 -10.131 -22.457 1.00 35.91 147 VAL A O 1
ATOM 1207 N N . LEU A 1 148 ? -3.842 -8.181 -21.491 1.00 36.41 148 LEU A N 1
ATOM 1208 C CA . LEU A 1 148 ? -4.779 -8.764 -20.530 1.00 36.41 148 LEU A CA 1
ATOM 1209 C C . LEU A 1 148 ? -6.143 -8.907 -21.219 1.00 36.41 148 LEU A C 1
ATOM 1211 O O . LEU A 1 148 ? -6.983 -8.012 -21.154 1.00 36.41 148 LEU A O 1
ATOM 1215 N N . THR A 1 149 ? -6.372 -10.013 -21.931 1.00 29.30 149 THR A N 1
ATOM 1216 C CA . THR A 1 149 ? -7.714 -10.327 -22.439 1.00 29.30 149 THR A CA 1
ATOM 1217 C C . THR A 1 149 ? -8.595 -10.780 -21.279 1.00 29.30 149 THR A C 1
ATOM 1219 O O . THR A 1 149 ? -8.533 -11.937 -20.860 1.00 29.30 149 THR A O 1
ATOM 1222 N N . PHE A 1 150 ? -9.435 -9.887 -20.766 1.00 34.19 150 PHE A N 1
ATOM 1223 C CA . PHE A 1 150 ? -10.561 -10.279 -19.925 1.00 34.19 150 PHE A CA 1
ATOM 1224 C C . PHE A 1 150 ? -11.701 -10.722 -20.844 1.00 34.19 150 PHE A C 1
ATOM 1226 O O . PHE A 1 150 ? -12.181 -9.936 -21.662 1.00 34.19 150 PHE A O 1
ATOM 1233 N N . LYS A 1 151 ? -12.118 -11.989 -20.749 1.00 27.25 151 LYS A N 1
ATOM 1234 C CA . LYS A 1 151 ? -13.389 -12.402 -21.354 1.00 27.25 151 LYS A CA 1
ATOM 1235 C C . LYS A 1 151 ? -14.533 -11.746 -20.570 1.00 27.25 151 LYS A C 1
ATOM 1237 O O . LYS A 1 151 ? -14.430 -11.688 -19.341 1.00 27.25 151 LYS A O 1
ATOM 1242 N N . PRO A 1 152 ? -15.596 -11.266 -21.241 1.00 25.95 152 PRO A N 1
ATOM 1243 C CA . PRO A 1 152 ? -16.819 -10.872 -20.559 1.00 25.95 152 PRO A CA 1
ATOM 1244 C C . PRO A 1 152 ? -17.291 -12.031 -19.682 1.00 25.95 152 PRO A C 1
ATOM 1246 O O . PRO A 1 152 ? -17.209 -13.191 -20.087 1.00 25.95 152 PRO A O 1
ATOM 1249 N N . ILE A 1 153 ? -17.718 -11.716 -18.465 1.00 37.78 153 ILE A N 1
ATOM 1250 C CA . ILE A 1 153 ? -18.444 -12.674 -17.641 1.00 37.78 153 ILE A CA 1
ATOM 1251 C C . ILE A 1 153 ? -19.867 -12.671 -18.203 1.00 37.78 153 ILE A C 1
ATOM 1253 O O . ILE A 1 153 ? -20.545 -11.650 -18.085 1.00 37.78 153 ILE A O 1
ATOM 1257 N N . ASP A 1 154 ? -20.246 -13.763 -18.868 1.00 41.75 154 ASP A N 1
ATOM 1258 C CA . ASP A 1 154 ? -21.630 -14.035 -19.281 1.00 41.75 154 ASP A CA 1
ATOM 1259 C C . ASP A 1 154 ? -22.550 -14.228 -18.060 1.00 41.75 154 ASP A C 1
ATOM 1261 O O . ASP A 1 154 ? -22.098 -14.833 -17.053 1.00 41.75 154 ASP A O 1
#

Nearest PDB structures (foldseek):
  1mk0-assembly1_A  TM=8.693E-01  e=4.526E-05  Tequatrovirus T4
  1ln0-assembly1_A  TM=8.629E-01  e=3.229E-04  Tequatrovirus T4

Solvent-accessible surface area (backbone atoms only — not comparable to full-atom values): 9009 Å² total; per-residue (Å²): 111,69,68,64,52,51,52,49,52,50,39,53,52,52,54,50,53,45,23,51,54,49,45,65,77,52,73,85,75,87,85,84,85,73,69,98,50,90,52,80,72,33,25,34,31,34,38,40,37,31,68,76,73,57,29,29,32,67,47,71,42,46,47,36,59,48,53,52,50,54,54,53,23,44,75,67,77,61,37,89,52,58,69,55,36,50,50,40,73,71,53,39,71,89,30,49,46,77,43,71,38,43,77,34,85,74,78,52,66,66,62,48,44,44,52,43,19,52,50,30,62,75,45,38,13,56,42,78,84,33,13,62,34,88,63,80,45,73,85,82,84,77,74,93,84,73,81,81,80,75,74,82,86,126

Secondary structure (DSSP, 8-state):
-HHHHHHHHHHHHHHHHHHHHHHHTTTTS--S-SSS---TT-EEEEEEEETTTTEEEEEEEEHHHHHHHHHHHHHTT--S-HHHHHHHHHH-GGGEEEEEEEEESS--HHHHHHHHHHHHHHTTTTSTTTB--SSPPSS----TT----PPP--

pLDDT: mean 77.02, std 20.9, range [25.95, 98.38]